Protein AF-A0A412WVD2-F1 (afdb_monomer_lite)

Foldseek 3Di:
DPCPVLVVQCVVQVVQADPVRAGNDLQSRWPDAFDQEDAAPWDFDDDDQQKTKIFGDLVPPPDPQQQQWFKWKWKAAPVHNSDIDTQPDKGDGSVVRMIMTGDDHPRPGKMKMWIWTAGPVRPGIHITDIDMD

Structure (mmCIF, N/CA/C/O backbone):
data_AF-A0A412WVD2-F1
#
_entry.id   AF-A0A412WVD2-F1
#
loop_
_atom_site.group_PDB
_atom_site.id
_atom_site.type_symbol
_atom_site.label_atom_id
_atom_site.label_alt_id
_atom_site.label_comp_id
_atom_site.label_asym_id
_atom_site.label_entity_id
_atom_site.label_seq_id
_atom_site.pdbx_PDB_ins_code
_atom_site.Cartn_x
_atom_site.Cartn_y
_atom_site.Cartn_z
_atom_site.occupancy
_atom_site.B_iso_or_equiv
_atom_site.auth_seq_id
_atom_site.auth_comp_id
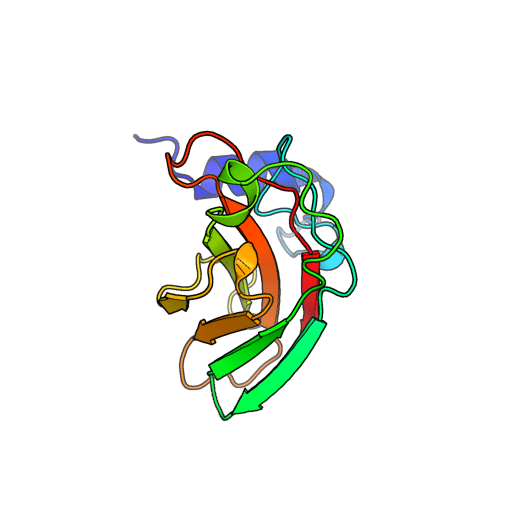_atom_site.auth_asym_id
_atom_site.auth_atom_id
_atom_site.pdbx_PDB_model_num
ATOM 1 N N . MET A 1 1 ? 17.373 -5.693 22.288 1.00 34.28 1 MET A N 1
ATOM 2 C CA . MET A 1 1 ? 16.170 -4.872 22.042 1.00 34.28 1 MET A CA 1
ATOM 3 C C . MET A 1 1 ? 16.267 -4.339 20.626 1.00 34.28 1 MET A C 1
ATOM 5 O O . MET A 1 1 ? 17.062 -3.439 20.396 1.00 34.28 1 MET A O 1
ATOM 9 N N . SER A 1 2 ? 15.579 -4.955 19.660 1.00 38.75 2 SER A N 1
ATOM 10 C CA . SER A 1 2 ? 15.495 -4.370 18.321 1.00 38.75 2 SER A CA 1
ATOM 11 C C . SER A 1 2 ? 14.662 -3.100 18.429 1.00 38.75 2 SER A C 1
ATOM 13 O O . SER A 1 2 ? 13.614 -3.081 19.077 1.00 38.75 2 SER A O 1
ATOM 15 N N . VAL A 1 3 ? 15.128 -2.024 17.811 1.00 45.06 3 VAL A N 1
ATOM 16 C CA . VAL A 1 3 ? 14.289 -0.861 17.533 1.00 45.06 3 VAL A CA 1
ATOM 17 C C . VAL A 1 3 ? 13.306 -1.335 16.452 1.00 45.06 3 VAL A C 1
ATOM 19 O O . VAL A 1 3 ? 13.591 -1.258 15.264 1.00 45.06 3 VAL A O 1
ATOM 22 N N . ASN A 1 4 ? 12.237 -2.018 16.878 1.00 68.81 4 ASN A N 1
ATOM 23 C CA . ASN A 1 4 ? 11.282 -2.713 16.010 1.00 68.81 4 ASN A CA 1
ATOM 24 C C . ASN A 1 4 ? 10.578 -1.698 15.096 1.00 68.81 4 ASN A C 1
ATOM 26 O O . ASN A 1 4 ? 10.363 -0.564 15.517 1.00 68.81 4 ASN A O 1
ATOM 30 N N . GLY A 1 5 ? 10.192 -2.088 13.875 1.00 73.81 5 GLY A N 1
ATOM 31 C CA . GLY A 1 5 ? 9.638 -1.184 12.847 1.00 73.81 5 GLY A CA 1
ATOM 32 C C . GLY A 1 5 ? 8.509 -0.248 13.313 1.00 73.81 5 GLY A C 1
ATOM 33 O O . GLY A 1 5 ? 8.378 0.850 12.784 1.00 73.81 5 GLY A O 1
ATOM 34 N N . LEU A 1 6 ? 7.772 -0.618 14.365 1.00 81.75 6 LEU A N 1
ATOM 35 C CA . LEU A 1 6 ? 6.800 0.248 15.038 1.00 81.75 6 LEU A CA 1
ATOM 36 C C . LEU A 1 6 ? 7.419 1.534 15.617 1.00 81.75 6 LEU A C 1
ATOM 38 O O . LEU A 1 6 ? 6.862 2.610 15.433 1.00 81.75 6 LEU A O 1
ATOM 42 N N . ASN A 1 7 ? 8.582 1.462 16.269 1.00 82.75 7 ASN A N 1
ATOM 43 C CA . ASN A 1 7 ? 9.246 2.648 16.823 1.00 82.75 7 ASN A CA 1
ATOM 44 C C . ASN A 1 7 ? 9.689 3.605 15.711 1.00 82.75 7 ASN A C 1
ATOM 46 O O . ASN A 1 7 ? 9.568 4.818 15.857 1.00 82.75 7 ASN A O 1
ATOM 50 N N . ALA A 1 8 ? 10.173 3.063 14.589 1.00 84.81 8 ALA A N 1
ATOM 51 C CA . ALA A 1 8 ? 10.542 3.859 13.421 1.00 84.81 8 ALA A CA 1
ATOM 52 C C . ALA A 1 8 ? 9.310 4.499 12.760 1.00 84.81 8 ALA A C 1
ATOM 54 O O . ALA A 1 8 ? 9.360 5.669 12.377 1.00 84.81 8 ALA A O 1
ATOM 55 N N . PHE A 1 9 ? 8.200 3.759 12.679 1.00 87.69 9 PHE A N 1
ATOM 56 C CA . PHE A 1 9 ? 6.921 4.272 12.198 1.00 87.69 9 PHE A CA 1
ATOM 57 C C . PHE A 1 9 ? 6.417 5.427 13.068 1.00 87.69 9 PHE A C 1
ATOM 59 O O . PHE A 1 9 ? 6.121 6.497 12.541 1.00 87.69 9 PHE A O 1
ATOM 66 N N . ILE A 1 10 ? 6.384 5.247 14.392 1.00 86.94 10 ILE A N 1
ATOM 67 C CA . ILE A 1 10 ? 5.953 6.287 15.336 1.00 86.94 10 ILE A CA 1
ATOM 68 C C . ILE A 1 10 ? 6.869 7.509 15.233 1.00 86.94 10 ILE A C 1
ATOM 70 O O . ILE A 1 10 ? 6.380 8.621 15.072 1.00 86.94 10 ILE A O 1
ATOM 74 N N . ALA A 1 11 ? 8.192 7.321 15.255 1.00 87.00 11 ALA A N 1
ATOM 75 C CA . ALA A 1 11 ? 9.145 8.427 15.149 1.00 87.00 11 ALA A CA 1
ATOM 76 C C . ALA A 1 11 ? 8.979 9.222 13.842 1.00 87.00 11 ALA A C 1
ATOM 78 O O . ALA A 1 11 ? 9.068 10.448 13.848 1.00 87.00 11 ALA A O 1
ATOM 79 N N . SER A 1 12 ? 8.691 8.537 12.731 1.00 88.19 12 SER A N 1
ATOM 80 C CA . SER A 1 12 ? 8.502 9.161 11.413 1.00 88.19 12 SER A CA 1
ATOM 81 C C . SER A 1 12 ? 7.175 9.908 11.267 1.00 88.19 12 SER A C 1
ATOM 83 O O . SER A 1 12 ? 7.056 10.749 10.375 1.00 88.19 12 SER A O 1
ATOM 85 N N . ASN A 1 13 ? 6.204 9.604 12.131 1.00 89.69 13 ASN A N 1
ATOM 86 C CA . ASN A 1 13 ? 4.846 10.140 12.105 1.00 89.69 13 ASN A CA 1
ATOM 87 C C . ASN A 1 13 ? 4.490 10.890 13.400 1.00 89.69 13 ASN A C 1
ATOM 89 O O . ASN A 1 13 ? 3.329 11.165 13.654 1.00 89.69 13 ASN A O 1
ATOM 93 N N . ILE A 1 14 ? 5.465 11.249 14.241 1.00 86.62 14 ILE A N 1
ATOM 94 C CA . ILE A 1 14 ? 5.195 11.761 15.597 1.00 86.62 14 ILE A CA 1
ATOM 95 C C . ILE A 1 14 ? 4.268 12.991 15.619 1.00 86.62 14 ILE A C 1
ATOM 97 O O . ILE A 1 14 ? 3.509 13.173 16.562 1.00 86.62 14 ILE A O 1
ATOM 101 N N . GLN A 1 15 ? 4.297 13.805 14.559 1.00 86.38 15 GLN A N 1
ATOM 102 C CA . GLN A 1 15 ? 3.498 15.027 14.422 1.00 86.38 15 GLN A CA 1
ATOM 103 C C . GLN A 1 15 ? 2.006 14.766 14.152 1.00 86.38 15 GLN A C 1
ATOM 105 O O . GLN A 1 15 ? 1.188 15.651 14.378 1.00 86.38 15 GLN A O 1
ATOM 110 N N . THR A 1 16 ? 1.639 13.570 13.683 1.00 85.44 16 THR A N 1
ATOM 111 C CA . THR A 1 16 ? 0.245 13.200 13.373 1.00 85.44 16 THR A CA 1
ATOM 112 C C . THR A 1 16 ? -0.462 12.537 14.555 1.00 85.44 16 THR A C 1
ATOM 114 O O . THR A 1 16 ? -1.654 12.233 14.480 1.00 85.44 16 THR A O 1
ATOM 117 N N . PHE A 1 17 ? 0.267 12.270 15.642 1.00 82.94 17 PHE A N 1
ATOM 118 C CA . PHE A 1 17 ? -0.305 11.775 16.886 1.00 82.94 17 PHE A CA 1
ATOM 119 C C . PHE A 1 17 ? -0.682 12.950 17.790 1.00 82.94 17 PHE A C 1
ATOM 121 O O . PHE A 1 17 ? 0.057 13.921 17.933 1.00 82.94 17 PHE A O 1
ATOM 128 N N . ASN A 1 18 ? -1.849 12.858 18.416 1.00 78.38 18 ASN A N 1
ATOM 129 C CA . ASN A 1 18 ? -2.296 13.799 19.429 1.00 78.38 18 ASN A CA 1
ATOM 130 C C . ASN A 1 18 ? -1.648 13.487 20.796 1.00 78.38 18 ASN A C 1
ATOM 132 O O . ASN A 1 18 ? -1.002 12.454 20.984 1.00 78.38 18 ASN A O 1
ATOM 136 N N . GLY A 1 19 ? -1.845 14.378 21.774 1.00 68.81 19 GLY A N 1
ATOM 137 C CA . GLY A 1 19 ? -1.283 14.240 23.126 1.00 68.81 19 GLY A CA 1
ATOM 138 C C . GLY A 1 19 ? -1.741 13.000 23.913 1.00 68.81 19 GLY A C 1
ATOM 139 O O . GLY A 1 19 ? -1.151 12.697 24.945 1.00 68.81 19 GLY A O 1
ATOM 140 N N . GLU A 1 20 ? -2.744 12.268 23.422 1.00 74.00 20 GLU A N 1
ATOM 141 C CA . GLU A 1 20 ? -3.265 11.019 23.996 1.00 74.00 20 GLU A CA 1
ATOM 142 C C . GLU A 1 20 ? -2.853 9.776 23.177 1.00 74.00 20 GLU A C 1
ATOM 144 O O . GLU A 1 20 ? -3.394 8.691 23.375 1.00 74.00 20 GLU A O 1
ATOM 149 N N . MET A 1 21 ? -1.893 9.913 22.250 1.00 67.25 21 MET A N 1
ATOM 150 C CA . MET A 1 21 ? -1.468 8.873 21.296 1.00 67.25 21 MET A CA 1
ATOM 151 C C . MET A 1 21 ? -2.566 8.413 20.314 1.00 67.25 21 MET A C 1
ATOM 153 O O . MET A 1 21 ? -2.431 7.377 19.671 1.00 67.25 21 MET A O 1
ATOM 157 N N . GLY A 1 22 ? -3.639 9.181 20.131 1.00 77.44 22 GLY A N 1
ATOM 158 C CA . GLY A 1 22 ? -4.574 8.996 19.017 1.00 77.44 22 GLY A CA 1
ATOM 159 C C . GLY A 1 22 ? -4.042 9.611 17.719 1.00 77.44 22 GLY A C 1
ATOM 160 O O . GLY A 1 22 ? -3.273 10.568 17.757 1.00 77.44 22 GLY A O 1
ATOM 161 N N . ILE A 1 23 ? -4.454 9.096 16.559 1.00 86.25 23 ILE A N 1
ATOM 162 C CA . ILE A 1 23 ? -4.116 9.693 15.255 1.00 86.25 23 ILE A CA 1
ATOM 163 C C . ILE A 1 23 ? -5.127 10.807 14.957 1.00 86.25 23 ILE A C 1
ATOM 165 O O . ILE A 1 23 ? -6.330 10.552 14.908 1.00 86.25 23 ILE A O 1
ATOM 169 N N . SER A 1 24 ? -4.655 12.045 14.786 1.00 84.12 24 SER A N 1
ATOM 170 C CA . SER A 1 24 ? -5.517 13.205 14.506 1.00 84.12 24 SER A CA 1
ATOM 171 C C . SER A 1 24 ? -5.910 13.295 13.032 1.00 84.12 24 SER A C 1
ATOM 173 O O . SER A 1 24 ? -7.048 13.645 12.718 1.00 84.12 24 SER A O 1
ATOM 175 N N . ASN A 1 25 ? -4.985 12.947 12.135 1.00 89.25 25 ASN A N 1
ATOM 176 C CA . ASN A 1 25 ? -5.207 12.906 10.698 1.00 89.25 25 ASN A CA 1
ATOM 177 C C . ASN A 1 25 ? -4.505 11.692 10.075 1.00 89.25 25 ASN A C 1
ATOM 179 O O . ASN A 1 25 ? -3.282 11.649 9.973 1.00 89.25 25 ASN A O 1
ATOM 183 N N . TYR A 1 26 ? -5.291 10.708 9.637 1.00 92.56 26 TYR A N 1
ATOM 184 C CA . TYR A 1 26 ? -4.761 9.508 8.989 1.00 92.56 26 TYR A CA 1
ATOM 185 C C . TYR A 1 26 ? -4.163 9.785 7.60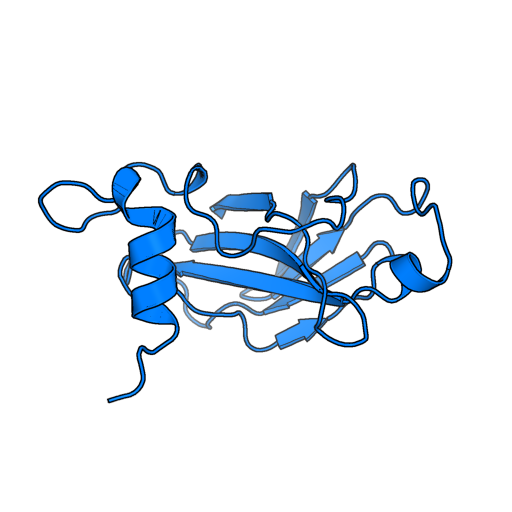6 1.00 92.56 26 TYR A C 1
ATOM 187 O O . TYR A 1 26 ? -3.274 9.063 7.187 1.00 92.56 26 TYR A O 1
ATOM 195 N N . GLU A 1 27 ? -4.595 10.823 6.890 1.00 93.75 27 GLU A N 1
ATOM 196 C CA . GLU A 1 27 ? -4.030 11.119 5.564 1.00 93.75 27 GLU A CA 1
ATOM 197 C C . GLU A 1 27 ? -2.580 11.626 5.637 1.00 93.75 27 GLU A C 1
ATOM 199 O O . GLU A 1 27 ? -1.824 11.480 4.681 1.00 93.75 27 GLU A O 1
ATOM 204 N N . GLU A 1 28 ? -2.175 12.184 6.780 1.00 93.19 28 GLU A N 1
ATOM 205 C CA . GLU A 1 28 ? -0.806 12.662 7.016 1.00 93.19 28 GLU A CA 1
ATOM 206 C C . GLU A 1 28 ? 0.145 11.555 7.498 1.00 93.19 28 GLU A C 1
ATOM 208 O O . GLU A 1 28 ? 1.353 11.776 7.619 1.00 93.19 28 GLU A O 1
ATOM 213 N N . ILE A 1 29 ? -0.382 10.360 7.778 1.00 94.25 29 ILE A N 1
ATOM 214 C CA . ILE A 1 29 ? 0.429 9.192 8.108 1.00 94.25 29 ILE A CA 1
ATOM 215 C C . ILE A 1 29 ? 1.135 8.702 6.848 1.00 94.25 29 ILE A C 1
ATOM 217 O O . ILE A 1 29 ? 0.525 8.533 5.795 1.00 94.25 29 ILE A O 1
ATOM 221 N N . HIS A 1 30 ? 2.410 8.360 7.001 1.00 94.94 30 HIS A N 1
ATOM 222 C CA . HIS A 1 30 ? 3.201 7.741 5.952 1.00 94.94 30 HIS A CA 1
ATOM 223 C C . HIS A 1 30 ? 3.817 6.421 6.418 1.00 94.94 30 HIS A C 1
ATOM 225 O O . HIS A 1 30 ? 4.561 6.360 7.404 1.00 94.94 30 HIS A O 1
ATOM 231 N N . PHE A 1 31 ? 3.535 5.361 5.664 1.00 94.75 31 PHE A N 1
ATOM 232 C CA . PHE A 1 31 ? 4.185 4.054 5.768 1.00 94.75 31 PHE A CA 1
ATOM 233 C C . PHE A 1 31 ? 5.464 3.988 4.939 1.00 94.75 31 PHE A C 1
ATOM 235 O O . PHE A 1 31 ? 6.358 3.200 5.251 1.00 94.75 31 PHE A O 1
ATOM 242 N N . SER A 1 32 ? 5.559 4.787 3.878 1.00 94.69 32 SER A N 1
ATOM 243 C CA . SER A 1 32 ? 6.684 4.753 2.961 1.00 94.69 32 SER A CA 1
ATOM 244 C C . SER A 1 32 ? 7.070 6.141 2.474 1.00 94.69 32 SER A C 1
ATOM 246 O O . SER A 1 32 ? 6.236 6.999 2.191 1.00 94.69 32 SER A O 1
ATOM 248 N N . LYS A 1 33 ? 8.379 6.359 2.364 1.00 91.50 33 LYS A N 1
ATOM 249 C CA . LYS A 1 33 ? 8.988 7.543 1.758 1.00 91.50 33 LYS A CA 1
ATOM 250 C C . LYS A 1 33 ? 10.157 7.066 0.911 1.00 91.50 33 LYS A C 1
ATOM 252 O O . LYS A 1 33 ? 10.915 6.193 1.331 1.00 91.50 33 LYS A O 1
ATOM 257 N N . GLY A 1 34 ? 10.342 7.657 -0.262 1.00 92.94 34 GLY A N 1
ATOM 258 C CA . GLY A 1 34 ? 11.476 7.309 -1.104 1.00 92.94 34 GLY A CA 1
ATOM 259 C C . GLY A 1 34 ? 11.477 8.016 -2.451 1.00 92.94 34 GLY A C 1
ATOM 260 O O . GLY A 1 34 ? 10.737 8.971 -2.680 1.00 92.94 34 GLY A O 1
ATOM 261 N N . VAL A 1 35 ? 12.373 7.559 -3.323 1.00 92.25 35 VAL A N 1
ATOM 262 C CA . VAL A 1 35 ? 12.704 8.210 -4.597 1.00 92.25 35 VAL A CA 1
ATOM 263 C C . VAL A 1 35 ? 11.841 7.748 -5.771 1.00 92.25 35 VAL A C 1
ATOM 265 O O . VAL A 1 35 ? 11.797 8.430 -6.797 1.00 92.25 35 VAL A O 1
ATOM 268 N N . LEU A 1 36 ? 11.153 6.606 -5.653 1.00 92.50 36 LEU A N 1
ATOM 269 C CA . LEU A 1 36 ? 10.265 6.131 -6.710 1.00 92.50 36 LEU A CA 1
ATOM 270 C C . LEU A 1 36 ? 9.027 7.032 -6.780 1.00 92.50 36 LEU A C 1
ATOM 272 O O . LEU A 1 36 ? 8.488 7.480 -5.768 1.00 92.50 36 LEU A O 1
ATOM 276 N N . LYS A 1 37 ? 8.539 7.294 -7.991 1.00 90.44 37 LYS A N 1
ATOM 277 C CA . LYS A 1 37 ? 7.317 8.083 -8.179 1.00 90.44 37 LYS A CA 1
ATOM 278 C C . LYS A 1 37 ? 6.081 7.255 -7.841 1.00 90.44 37 LYS A C 1
ATOM 280 O O . LYS A 1 37 ? 6.051 6.058 -8.117 1.00 90.44 37 LYS A O 1
ATOM 285 N N . VAL A 1 38 ? 5.065 7.897 -7.270 1.00 92.25 38 VAL A N 1
ATOM 286 C CA . VAL A 1 38 ? 3.711 7.333 -7.171 1.00 92.25 38 VAL A CA 1
ATOM 287 C C . VAL A 1 38 ? 3.074 7.421 -8.562 1.00 92.25 38 VAL A C 1
ATOM 289 O O . VAL A 1 38 ? 3.188 8.479 -9.189 1.00 92.25 38 VAL A O 1
ATOM 292 N N . PRO A 1 39 ? 2.463 6.345 -9.088 1.00 91.38 39 PRO A N 1
ATOM 293 C CA . PRO A 1 39 ? 1.855 6.393 -10.411 1.00 91.38 39 PRO A CA 1
ATOM 294 C C . PRO A 1 39 ? 0.616 7.300 -10.424 1.00 91.38 39 PRO A C 1
ATOM 296 O O . PRO A 1 39 ? -0.056 7.484 -9.407 1.00 91.38 39 PRO A O 1
ATOM 299 N N . MET A 1 40 ? 0.322 7.876 -11.591 1.00 91.44 40 MET A N 1
ATOM 300 C CA . MET A 1 40 ? -0.904 8.651 -11.804 1.00 91.44 40 MET A CA 1
ATOM 301 C C . MET A 1 40 ? -2.129 7.729 -11.847 1.00 91.44 40 MET A C 1
ATOM 303 O O . MET A 1 40 ? -1.991 6.514 -11.991 1.00 91.44 40 MET A O 1
ATOM 307 N N . GLY A 1 41 ? -3.322 8.301 -11.667 1.00 94.25 41 GLY A N 1
ATOM 308 C CA . GLY A 1 41 ? -4.576 7.544 -11.738 1.00 94.25 41 GLY A CA 1
ATOM 309 C C . GLY A 1 41 ? -4.709 6.444 -10.679 1.00 94.25 41 GLY A C 1
ATOM 310 O O . GLY A 1 41 ? -5.475 5.507 -10.873 1.00 94.25 41 GLY A O 1
ATOM 311 N N . PHE A 1 42 ? -3.935 6.511 -9.587 1.00 95.69 42 PHE A N 1
ATOM 312 C CA . PHE A 1 42 ? -3.956 5.475 -8.561 1.00 95.69 42 PHE A CA 1
ATOM 313 C C . PHE A 1 42 ? -5.263 5.537 -7.761 1.00 95.69 42 PHE A C 1
ATOM 315 O O . PHE A 1 42 ? -5.496 6.489 -7.011 1.00 95.69 42 PHE A O 1
ATOM 322 N N . GLU A 1 43 ? -6.099 4.514 -7.910 1.00 97.31 43 GLU A N 1
ATOM 323 C CA . GLU A 1 43 ? -7.426 4.426 -7.302 1.00 97.31 43 GLU A CA 1
ATOM 324 C C . GLU A 1 43 ? -7.783 2.995 -6.863 1.00 97.31 43 GLU A C 1
ATOM 326 O O . GLU A 1 43 ? -7.248 2.004 -7.372 1.00 97.31 43 GLU A O 1
ATOM 331 N N . ILE A 1 44 ? -8.737 2.886 -5.933 1.00 97.12 44 ILE A N 1
ATOM 332 C CA . ILE A 1 44 ? -9.438 1.631 -5.641 1.00 97.12 44 ILE A CA 1
ATOM 333 C C . ILE A 1 44 ? -10.598 1.513 -6.631 1.00 97.12 44 ILE A C 1
ATOM 335 O O . ILE A 1 44 ? -11.515 2.330 -6.607 1.00 97.12 44 ILE A O 1
ATOM 339 N N . ARG A 1 45 ? -10.585 0.480 -7.478 1.00 97.06 45 ARG A N 1
ATOM 340 C CA . ARG A 1 45 ? -11.648 0.238 -8.467 1.00 97.06 45 ARG A CA 1
ATOM 341 C C . ARG A 1 45 ? -12.797 -0.599 -7.949 1.00 97.06 45 ARG A C 1
ATOM 343 O O . ARG A 1 45 ? -13.927 -0.421 -8.386 1.00 97.06 45 ARG A O 1
ATOM 350 N N . GLU A 1 46 ? -12.508 -1.570 -7.093 1.00 95.81 46 GLU A N 1
ATOM 351 C CA . GLU A 1 46 ? -13.511 -2.535 -6.652 1.00 95.81 46 GLU A CA 1
ATOM 352 C C . GLU A 1 46 ? -13.162 -3.089 -5.272 1.00 95.81 46 GLU A C 1
ATOM 354 O O . GLU A 1 46 ? -11.990 -3.285 -4.944 1.00 95.81 46 GLU A O 1
ATOM 359 N N . ARG A 1 47 ? -14.194 -3.395 -4.483 1.00 92.81 47 ARG A N 1
ATOM 360 C CA . ARG A 1 47 ? -14.083 -4.132 -3.224 1.00 92.81 47 ARG A CA 1
ATOM 361 C C . ARG A 1 47 ? -15.020 -5.335 -3.244 1.00 92.81 47 ARG A C 1
ATOM 363 O O . ARG A 1 47 ? -16.214 -5.185 -3.491 1.00 92.81 47 ARG A O 1
ATOM 370 N N . LYS A 1 48 ? -14.488 -6.516 -2.921 1.00 92.06 48 LYS A N 1
ATOM 371 C CA . LYS A 1 48 ? -15.257 -7.746 -2.677 1.00 92.06 48 LYS A CA 1
ATOM 372 C C . LYS A 1 48 ? -14.864 -8.322 -1.325 1.00 92.06 48 LYS A C 1
ATOM 374 O O . LYS A 1 48 ? -13.793 -8.907 -1.186 1.00 92.06 48 LYS A O 1
ATOM 379 N N . GLY A 1 49 ? -15.721 -8.136 -0.323 1.00 90.69 49 GLY A N 1
ATOM 380 C CA . GLY A 1 49 ? -15.409 -8.519 1.055 1.00 90.69 49 GLY A CA 1
ATOM 381 C C . GLY A 1 49 ? -14.174 -7.774 1.576 1.00 90.69 49 GLY A C 1
ATOM 382 O O . GLY A 1 49 ? -14.154 -6.540 1.611 1.00 90.69 49 GLY A O 1
ATOM 383 N N . ASN A 1 50 ? -13.143 -8.527 1.958 1.00 92.06 50 ASN A N 1
ATOM 384 C CA . ASN A 1 50 ? -11.846 -8.017 2.408 1.00 92.06 50 ASN A CA 1
ATOM 385 C C . ASN A 1 50 ? -10.838 -7.792 1.265 1.00 92.06 50 ASN A C 1
ATOM 387 O O . ASN A 1 50 ? -9.723 -7.354 1.528 1.00 92.06 50 ASN A O 1
ATOM 391 N N . LYS A 1 51 ? -11.196 -8.071 0.006 1.00 94.12 51 LYS A N 1
ATOM 392 C CA . LYS A 1 51 ? -10.292 -7.929 -1.143 1.00 94.12 51 LYS A CA 1
ATOM 393 C C . LYS A 1 51 ? -10.558 -6.632 -1.886 1.00 94.12 51 LYS A C 1
ATOM 395 O O . LYS A 1 51 ? -11.681 -6.375 -2.324 1.00 94.12 51 LYS A O 1
ATOM 400 N N . LEU A 1 52 ? -9.508 -5.843 -2.058 1.00 96.19 52 LEU A N 1
ATOM 401 C CA . LEU A 1 52 ? -9.502 -4.609 -2.826 1.00 96.19 52 LEU A CA 1
ATOM 402 C C . LEU A 1 52 ? -8.779 -4.829 -4.143 1.00 96.19 52 LEU A C 1
ATOM 404 O O . LEU A 1 52 ? -7.680 -5.382 -4.175 1.00 96.19 52 LEU A O 1
ATOM 408 N N . LYS A 1 53 ? -9.385 -4.345 -5.218 1.00 97.94 53 LYS A N 1
ATOM 409 C CA . LYS A 1 53 ? -8.759 -4.221 -6.525 1.00 97.94 53 LYS A CA 1
ATOM 410 C C . LYS A 1 53 ? -8.376 -2.768 -6.733 1.00 97.94 53 LYS A C 1
ATOM 412 O O . LYS A 1 53 ? -9.238 -1.888 -6.711 1.00 97.94 53 LYS A O 1
ATOM 417 N N . VAL A 1 54 ? -7.096 -2.530 -6.965 1.00 98.12 54 VAL A N 1
ATOM 418 C CA . VAL A 1 54 ? -6.546 -1.201 -7.234 1.00 98.12 54 VAL A CA 1
ATOM 419 C C . VAL A 1 54 ? -5.996 -1.132 -8.650 1.00 98.12 54 VAL A C 1
ATOM 421 O O . VAL A 1 54 ? -5.592 -2.154 -9.206 1.00 98.12 54 VAL A O 1
ATOM 424 N N . CYS A 1 55 ? -5.977 0.058 -9.239 1.00 97.81 55 CYS A N 1
ATOM 425 C CA . CYS A 1 55 ? -5.343 0.285 -10.533 1.00 97.81 55 CYS A CA 1
ATOM 426 C C . CYS A 1 55 ? -4.579 1.601 -10.568 1.00 97.81 55 CYS A C 1
ATOM 428 O O . CYS A 1 55 ? -4.772 2.460 -9.710 1.00 97.81 55 CYS A O 1
ATOM 430 N N . TRP A 1 56 ? -3.743 1.756 -11.587 1.00 96.69 56 TRP A N 1
ATOM 431 C CA . TRP A 1 56 ? -2.967 2.961 -11.841 1.00 96.69 56 TRP A CA 1
ATOM 432 C C . TRP A 1 56 ? -2.553 3.052 -13.312 1.00 96.69 56 TRP A C 1
ATOM 434 O O . TRP A 1 56 ? -2.563 2.061 -14.047 1.00 96.69 56 TRP A O 1
ATOM 444 N N . ASP A 1 57 ? -2.125 4.240 -13.723 1.00 94.00 57 ASP A N 1
ATOM 445 C CA . ASP A 1 57 ? -1.641 4.489 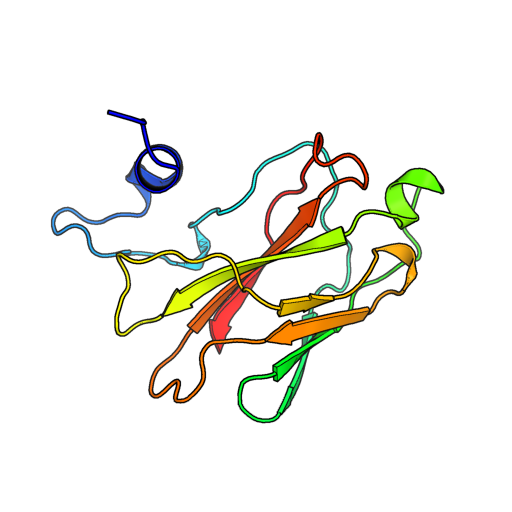-15.074 1.00 94.00 57 ASP A CA 1
ATOM 446 C C . ASP A 1 57 ? -0.225 3.940 -15.272 1.00 94.00 57 ASP A C 1
ATOM 448 O O . ASP A 1 57 ? 0.687 4.168 -14.471 1.00 94.00 57 ASP A O 1
ATOM 452 N N . THR A 1 58 ? -0.012 3.261 -16.399 1.00 91.06 58 THR A N 1
ATOM 453 C CA . THR A 1 58 ? 1.290 2.689 -16.773 1.00 91.06 58 THR A CA 1
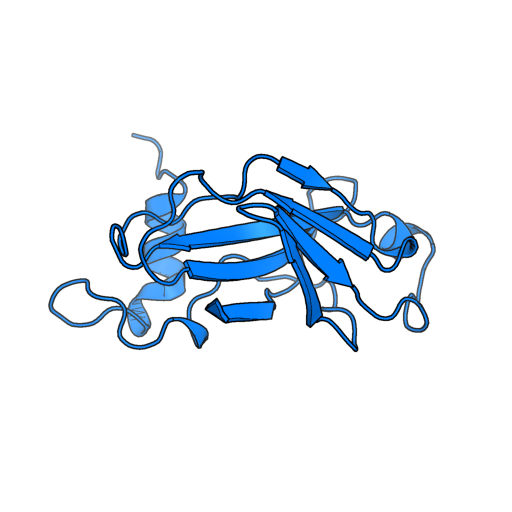ATOM 454 C C . THR A 1 58 ? 2.079 3.562 -17.749 1.00 91.06 58 THR A C 1
ATOM 456 O O . THR A 1 58 ? 3.290 3.397 -17.875 1.00 91.06 58 THR A O 1
ATOM 459 N N . GLY A 1 59 ? 1.431 4.541 -18.392 1.00 78.25 59 GLY A N 1
ATOM 460 C CA . GLY A 1 59 ? 2.015 5.345 -19.475 1.00 78.25 59 GLY A CA 1
ATOM 461 C C . GLY A 1 59 ? 3.194 6.245 -19.082 1.00 78.25 59 GLY A C 1
ATOM 462 O O . GLY A 1 59 ? 3.906 6.728 -19.954 1.00 78.25 59 GLY A O 1
ATOM 463 N N . TRP A 1 60 ? 3.428 6.453 -17.783 1.00 68.00 60 TRP A N 1
ATOM 464 C CA . TRP A 1 60 ? 4.514 7.290 -17.255 1.00 68.00 60 TRP A CA 1
ATOM 465 C C . TRP A 1 60 ? 5.766 6.502 -16.848 1.00 68.00 60 TRP A C 1
ATOM 467 O O . TRP A 1 60 ? 6.670 7.053 -16.219 1.00 68.00 60 TRP A O 1
ATOM 477 N N . GLN A 1 61 ? 5.833 5.208 -17.165 1.00 68.88 61 GLN A N 1
ATOM 478 C CA . GLN A 1 61 ? 7.003 4.387 -16.861 1.00 68.88 61 GLN A CA 1
ATOM 479 C C . GLN A 1 61 ? 8.181 4.816 -17.739 1.00 68.88 61 GLN A C 1
ATOM 481 O O . GLN A 1 61 ? 8.209 4.570 -18.941 1.00 68.88 61 GLN A O 1
ATOM 486 N N . THR A 1 62 ? 9.161 5.483 -17.129 1.00 63.91 62 THR A N 1
ATOM 487 C CA . THR A 1 62 ? 10.343 6.008 -17.827 1.00 63.91 62 THR A CA 1
ATOM 488 C C . THR A 1 62 ? 11.421 4.950 -18.070 1.00 63.91 62 THR A C 1
ATOM 490 O O . THR A 1 62 ? 12.315 5.176 -18.882 1.00 63.91 62 THR A O 1
ATOM 493 N N . SER A 1 63 ? 11.351 3.794 -17.397 1.00 67.31 63 SER A N 1
ATOM 494 C CA . SER A 1 63 ? 12.270 2.668 -17.591 1.00 67.31 63 SER A CA 1
ATOM 495 C C . SER A 1 63 ? 11.580 1.311 -17.415 1.00 67.31 63 SER A C 1
ATOM 497 O O . SER A 1 63 ? 10.608 1.181 -16.668 1.00 67.31 63 SER A O 1
ATOM 499 N N . LEU A 1 64 ? 12.118 0.284 -18.084 1.00 64.44 64 LEU A N 1
ATOM 500 C CA . LEU A 1 64 ? 11.675 -1.111 -17.943 1.00 64.44 64 LEU A CA 1
ATOM 501 C C . LEU A 1 64 ? 11.831 -1.620 -16.503 1.00 64.44 64 LEU A C 1
ATOM 503 O O . LEU A 1 64 ? 10.955 -2.327 -16.009 1.00 64.44 64 LEU A O 1
ATOM 507 N N . ASP A 1 65 ? 12.906 -1.220 -15.816 1.00 71.00 65 ASP A N 1
ATOM 508 C CA . ASP A 1 65 ? 13.166 -1.627 -14.431 1.00 71.00 65 ASP A CA 1
ATOM 509 C C . ASP A 1 65 ? 12.079 -1.121 -13.479 1.00 71.00 65 ASP A C 1
ATOM 511 O O . ASP A 1 65 ? 11.585 -1.897 -12.657 1.00 71.00 65 ASP A O 1
ATOM 515 N N . ALA A 1 66 ? 11.625 0.128 -13.657 1.00 77.88 66 ALA A N 1
ATOM 516 C CA . ALA A 1 66 ? 10.509 0.677 -12.891 1.00 77.88 66 ALA A CA 1
ATOM 517 C C . ALA A 1 66 ? 9.221 -0.131 -13.110 1.00 77.88 66 ALA A C 1
ATOM 519 O O . ALA A 1 66 ? 8.431 -0.301 -12.187 1.00 77.88 66 ALA A O 1
ATOM 520 N N . GLY A 1 67 ? 9.015 -0.701 -14.301 1.00 88.25 67 GLY A N 1
ATOM 521 C CA . GLY A 1 67 ? 7.877 -1.581 -14.580 1.00 88.25 67 GLY A CA 1
ATOM 522 C C . GLY A 1 67 ? 7.805 -2.815 -13.668 1.00 88.25 67 GLY A C 1
ATOM 523 O O . GLY A 1 67 ? 6.720 -3.350 -13.452 1.00 88.25 67 GLY A O 1
ATOM 524 N N . THR A 1 68 ? 8.926 -3.248 -13.083 1.00 92.69 68 THR A N 1
ATOM 525 C CA . THR A 1 68 ? 8.981 -4.423 -12.194 1.00 92.69 68 THR A CA 1
ATOM 526 C C . THR A 1 68 ? 8.799 -4.107 -10.709 1.00 92.69 68 THR A C 1
ATOM 528 O O . THR A 1 68 ? 8.812 -5.027 -9.886 1.00 92.69 68 THR A O 1
ATOM 531 N N . ASP A 1 69 ? 8.616 -2.831 -10.358 1.00 94.75 69 ASP A N 1
ATOM 532 C CA . ASP A 1 69 ? 8.343 -2.415 -8.985 1.00 94.75 69 ASP A CA 1
ATOM 533 C C . ASP A 1 69 ? 7.052 -3.078 -8.484 1.00 94.75 69 ASP A C 1
ATOM 535 O O . ASP A 1 69 ? 6.046 -3.146 -9.193 1.00 94.75 69 ASP A O 1
ATOM 539 N N . ARG A 1 70 ? 7.068 -3.577 -7.251 1.00 96.62 70 ARG A N 1
ATOM 540 C CA . ARG A 1 70 ? 5.960 -4.322 -6.648 1.00 96.62 70 ARG A CA 1
ATOM 541 C C . ARG A 1 70 ? 5.056 -3.394 -5.861 1.00 96.62 70 ARG A C 1
ATOM 543 O O . ARG A 1 70 ? 5.551 -2.537 -5.129 1.00 96.62 70 ARG A O 1
ATOM 550 N N . LEU A 1 71 ? 3.750 -3.610 -5.970 1.00 97.88 71 LEU A N 1
ATOM 551 C CA . LEU A 1 71 ? 2.778 -2.985 -5.085 1.00 97.88 71 LEU A CA 1
ATOM 552 C C . LEU A 1 71 ? 2.981 -3.484 -3.645 1.00 97.88 71 LEU A C 1
ATOM 554 O O . LEU A 1 71 ? 3.171 -4.675 -3.400 1.00 97.88 71 LEU A O 1
ATOM 558 N N . CYS A 1 72 ? 2.913 -2.568 -2.689 1.00 97.69 72 CYS A N 1
ATOM 559 C CA . CYS A 1 72 ? 2.892 -2.833 -1.257 1.00 97.69 72 CYS A CA 1
ATOM 560 C C . CYS A 1 72 ? 1.785 -1.996 -0.607 1.00 97.69 72 CYS A C 1
ATOM 562 O O . CYS A 1 72 ? 1.353 -0.981 -1.163 1.00 97.69 72 CYS A O 1
ATOM 564 N N . ALA A 1 73 ? 1.326 -2.410 0.573 1.00 97.56 73 ALA A N 1
ATOM 565 C CA . ALA A 1 73 ? 0.314 -1.661 1.299 1.00 97.56 73 ALA A CA 1
ATOM 566 C C . ALA A 1 73 ? 0.502 -1.745 2.814 1.00 97.56 73 ALA A C 1
ATOM 568 O O . ALA A 1 73 ? 0.667 -2.830 3.371 1.00 97.56 73 ALA A O 1
ATOM 569 N N . GLY A 1 74 ? 0.440 -0.588 3.467 1.00 96.50 74 GLY A N 1
ATOM 570 C CA . GLY A 1 74 ? 0.215 -0.467 4.903 1.00 96.50 74 GLY A CA 1
ATOM 571 C C . GLY A 1 74 ? -1.270 -0.295 5.204 1.00 96.50 74 GLY A C 1
ATOM 572 O O . GLY A 1 74 ? -2.007 0.245 4.379 1.00 96.50 74 GLY A O 1
ATOM 573 N N . VAL A 1 75 ? -1.715 -0.733 6.377 1.00 95.38 75 VAL A N 1
ATOM 574 C CA . VAL A 1 75 ? -3.095 -0.578 6.841 1.00 95.38 75 VAL A CA 1
ATOM 575 C C . VAL A 1 75 ? -3.151 -0.237 8.329 1.00 95.38 75 VAL A C 1
ATOM 577 O O . VAL A 1 75 ? -2.386 -0.768 9.135 1.00 95.38 75 VAL A O 1
ATOM 580 N N . ILE A 1 76 ? -4.081 0.645 8.686 1.00 93.62 76 ILE A N 1
ATOM 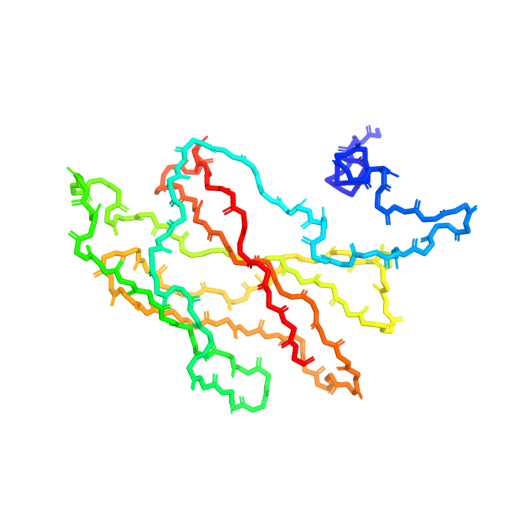581 C CA . ILE A 1 76 ? -4.510 0.909 10.063 1.00 93.62 76 ILE A CA 1
ATOM 582 C C . ILE A 1 76 ? -6.026 0.720 10.122 1.00 93.62 76 ILE A C 1
ATOM 584 O O . ILE A 1 76 ? -6.740 1.147 9.213 1.00 93.62 76 ILE A O 1
ATOM 588 N N . TYR A 1 77 ? -6.518 0.083 11.181 1.00 91.81 77 TYR A N 1
ATOM 589 C CA . TYR A 1 77 ? -7.949 -0.095 11.420 1.00 91.81 77 TYR A CA 1
ATOM 590 C C . TYR A 1 77 ? -8.409 0.806 12.566 1.00 91.81 77 TYR A C 1
ATOM 592 O O . TYR A 1 77 ? -7.694 0.955 13.555 1.00 91.81 77 TYR A O 1
ATOM 600 N N . ASP A 1 78 ? -9.613 1.370 12.459 1.00 87.00 78 ASP A N 1
ATOM 601 C CA . ASP A 1 78 ? -10.182 2.265 13.483 1.00 87.00 78 ASP A CA 1
ATOM 602 C C . ASP A 1 78 ? -10.350 1.602 14.863 1.00 87.00 78 ASP A C 1
ATOM 604 O O . ASP A 1 78 ? -10.422 2.287 15.883 1.00 87.00 78 ASP A O 1
ATOM 608 N N . ASP A 1 79 ? -10.477 0.273 14.920 1.00 87.12 79 ASP A N 1
ATOM 609 C CA . ASP A 1 79 ? -10.543 -0.472 16.181 1.00 87.12 79 ASP A CA 1
ATOM 610 C C . ASP A 1 79 ? -9.170 -0.656 16.844 1.00 87.12 79 ASP A C 1
ATOM 612 O O . ASP A 1 79 ? -9.103 -0.887 18.050 1.00 87.12 79 ASP A O 1
ATOM 616 N N . GLU A 1 80 ? -8.085 -0.505 16.085 1.00 86.75 80 GLU A N 1
ATOM 617 C CA . GLU A 1 80 ? -6.707 -0.688 16.537 1.00 86.75 80 GLU A CA 1
ATOM 618 C C . GLU A 1 80 ? -5.774 0.395 15.941 1.00 86.75 80 GLU A C 1
ATOM 620 O O . GLU A 1 80 ? -4.811 0.073 15.238 1.00 86.75 80 GLU A O 1
ATOM 625 N N . PRO A 1 81 ? -6.006 1.696 16.223 1.00 82.94 81 PRO A N 1
ATOM 626 C CA . PRO A 1 81 ? -5.294 2.805 15.572 1.00 82.94 81 PRO A CA 1
ATOM 627 C C . PRO A 1 81 ? -3.784 2.828 15.856 1.00 82.94 81 PRO A C 1
ATOM 629 O O . PRO A 1 81 ? -2.999 3.347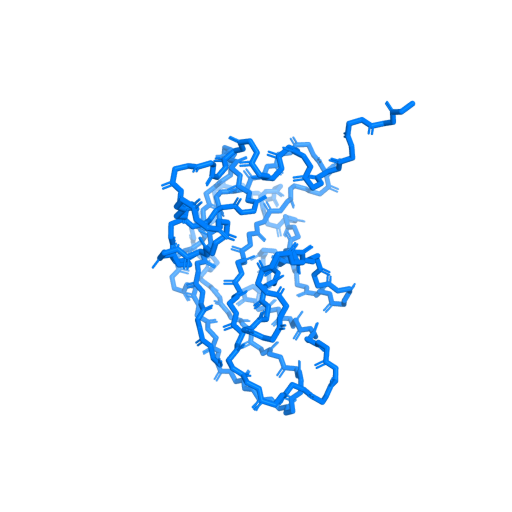 15.067 1.00 82.94 81 PRO A O 1
ATOM 632 N N . LEU A 1 82 ? -3.363 2.225 16.972 1.00 82.50 82 LEU A N 1
ATOM 633 C CA . LEU A 1 82 ? -1.961 2.097 17.380 1.00 82.50 82 LEU A CA 1
ATOM 634 C C . LEU A 1 82 ? -1.281 0.822 16.864 1.00 82.50 82 LEU A C 1
ATOM 636 O O . LEU A 1 82 ? -0.147 0.527 17.245 1.00 82.50 82 LEU A O 1
ATOM 640 N N . ARG A 1 83 ? -1.954 0.062 15.995 1.00 87.00 83 ARG A N 1
ATOM 641 C CA . ARG A 1 83 ? -1.418 -1.152 15.381 1.00 87.00 83 ARG A CA 1
ATOM 642 C C . ARG A 1 83 ? -1.359 -1.004 13.858 1.00 87.00 83 ARG A C 1
ATOM 644 O O . ARG A 1 83 ? -2.179 -1.585 13.147 1.00 87.00 83 ARG A O 1
ATOM 651 N N . PRO A 1 84 ? -0.378 -0.246 13.338 1.00 90.31 84 PRO A N 1
ATOM 652 C CA . PRO A 1 84 ? -0.085 -0.241 11.913 1.00 90.31 84 PRO A CA 1
ATOM 653 C C . PRO A 1 84 ? 0.414 -1.621 11.475 1.00 90.31 84 PRO A C 1
ATOM 655 O O . PRO A 1 84 ? 1.274 -2.223 12.123 1.00 90.31 84 PRO A O 1
ATOM 658 N N . LEU A 1 85 ? -0.123 -2.121 10.366 1.00 91.75 85 LEU A N 1
ATOM 659 C CA . LEU A 1 85 ? 0.212 -3.423 9.795 1.00 91.75 85 LEU A CA 1
ATOM 660 C C . LEU A 1 85 ? 0.609 -3.269 8.330 1.00 91.75 85 LEU A C 1
ATOM 662 O O . LEU A 1 85 ? 0.133 -2.372 7.640 1.00 91.75 85 LEU A O 1
ATOM 666 N N . LEU A 1 86 ? 1.454 -4.169 7.838 1.00 91.94 86 LEU A N 1
ATOM 667 C CA . LEU A 1 86 ? 1.581 -4.386 6.399 1.00 91.94 86 LEU A CA 1
ATOM 668 C C . LEU A 1 86 ? 0.494 -5.376 5.976 1.00 91.94 86 LEU A C 1
ATOM 670 O O . LEU A 1 86 ? 0.251 -6.355 6.681 1.00 91.94 86 LEU A O 1
ATOM 674 N N . ALA A 1 87 ? -0.167 -5.121 4.850 1.00 90.50 87 ALA A N 1
ATOM 675 C CA . ALA A 1 87 ? -1.112 -6.073 4.281 1.00 90.50 87 ALA A CA 1
ATOM 676 C C . ALA A 1 87 ? -0.358 -7.342 3.850 1.00 90.50 87 ALA A C 1
ATOM 678 O O . ALA A 1 87 ? 0.655 -7.260 3.155 1.00 90.50 87 ALA A O 1
ATOM 679 N N . GLU A 1 88 ? -0.843 -8.506 4.281 1.00 78.06 88 GLU A N 1
ATOM 680 C CA . GLU A 1 88 ? -0.113 -9.772 4.137 1.00 78.06 88 GLU A CA 1
ATOM 681 C C . GLU A 1 88 ? -0.119 -10.284 2.692 1.00 78.06 88 GLU A C 1
ATOM 683 O O . GLU A 1 88 ? 0.915 -10.718 2.186 1.00 78.06 88 GLU A O 1
ATOM 688 N N . ASN A 1 89 ? -1.257 -10.164 1.998 1.00 92.00 89 ASN A N 1
ATOM 689 C CA . ASN A 1 89 ? -1.401 -10.611 0.614 1.00 92.00 89 ASN A CA 1
ATOM 690 C C . ASN A 1 89 ? -1.612 -9.411 -0.313 1.00 92.00 89 ASN A C 1
ATOM 692 O O . ASN A 1 89 ? -2.733 -8.940 -0.522 1.00 92.00 89 ASN A O 1
ATOM 696 N N . VAL A 1 90 ? -0.508 -8.932 -0.887 1.00 96.88 90 VAL A N 1
ATOM 697 C CA . VAL A 1 90 ? -0.501 -7.887 -1.915 1.00 96.88 90 VAL A CA 1
ATOM 698 C C . VAL A 1 90 ? 0.091 -8.444 -3.203 1.00 96.88 90 VAL A C 1
ATOM 700 O O . VAL A 1 90 ? 1.150 -9.069 -3.200 1.00 96.88 90 VAL A O 1
ATOM 703 N N . THR A 1 91 ? -0.598 -8.213 -4.316 1.00 97.38 91 THR A N 1
ATOM 704 C CA . THR A 1 91 ? -0.161 -8.622 -5.656 1.00 97.38 91 THR A CA 1
ATOM 705 C C . THR A 1 91 ? -0.244 -7.454 -6.627 1.00 97.38 91 THR A C 1
ATOM 707 O O . THR A 1 91 ? -1.046 -6.538 -6.438 1.00 97.38 91 THR A O 1
ATOM 710 N N . GLY A 1 92 ? 0.571 -7.511 -7.676 1.00 96.56 92 GLY A N 1
ATOM 711 C CA . GLY A 1 92 ? 0.634 -6.505 -8.731 1.00 96.56 92 GLY A CA 1
ATOM 712 C C . GLY A 1 92 ? 2.054 -5.985 -8.921 1.00 96.56 92 GLY A C 1
ATOM 713 O O . GLY A 1 92 ? 2.743 -5.631 -7.956 1.00 96.56 92 GLY A O 1
ATOM 714 N N . ILE A 1 93 ? 2.486 -5.936 -10.176 1.00 95.69 93 ILE A N 1
ATOM 715 C CA . ILE A 1 93 ? 3.709 -5.238 -10.588 1.00 95.69 93 ILE A CA 1
ATOM 716 C C . ILE A 1 93 ? 3.345 -3.964 -11.343 1.00 95.69 93 ILE A C 1
ATOM 718 O O . ILE A 1 93 ? 2.304 -3.878 -11.991 1.00 95.69 93 ILE A O 1
ATOM 722 N N . ARG A 1 94 ? 4.201 -2.948 -11.270 1.00 94.75 94 ARG A N 1
ATOM 723 C CA . ARG A 1 94 ? 3.906 -1.608 -11.781 1.00 94.75 94 ARG A CA 1
ATOM 724 C C . ARG A 1 94 ? 3.493 -1.602 -13.255 1.00 94.75 94 ARG A C 1
ATOM 726 O O . ARG A 1 94 ? 2.587 -0.848 -13.606 1.00 94.75 94 ARG A O 1
ATOM 733 N N . SER A 1 95 ? 4.091 -2.438 -14.100 1.00 94.25 95 SER A N 1
ATOM 734 C CA . SER A 1 95 ? 3.755 -2.563 -15.525 1.00 94.25 95 SER A CA 1
ATOM 735 C C . SER A 1 95 ? 2.366 -3.142 -15.809 1.00 94.25 95 SER A C 1
ATOM 737 O O . SER A 1 95 ? 1.830 -2.879 -16.881 1.00 94.25 95 SER A O 1
ATOM 739 N N . GLU A 1 96 ? 1.747 -3.861 -14.868 1.00 95.56 96 GLU A N 1
ATOM 740 C CA . GLU A 1 96 ? 0.406 -4.441 -15.044 1.00 95.56 96 GLU A CA 1
ATOM 741 C C . GLU A 1 96 ? -0.719 -3.406 -14.902 1.00 95.56 96 GLU A C 1
ATOM 743 O O . GLU A 1 96 ? -1.825 -3.635 -15.387 1.00 95.56 96 GLU A O 1
ATOM 748 N N . GLY A 1 97 ? -0.465 -2.268 -14.242 1.00 96.06 97 GLY A N 1
ATOM 749 C CA . GLY A 1 97 ? -1.482 -1.225 -14.036 1.00 96.06 97 GLY A CA 1
ATOM 750 C C . GLY A 1 97 ? -2.589 -1.609 -13.050 1.00 96.06 97 GLY A C 1
ATOM 751 O O . GLY A 1 97 ? -3.580 -0.891 -12.919 1.00 96.06 97 GLY A O 1
ATOM 752 N N . ILE A 1 98 ? -2.459 -2.757 -12.384 1.00 97.75 98 ILE A N 1
ATOM 753 C CA . ILE A 1 98 ? -3.495 -3.347 -11.545 1.00 97.75 98 ILE A CA 1
ATOM 754 C C . ILE A 1 98 ? -2.876 -4.200 -10.443 1.00 97.75 98 ILE A C 1
ATOM 756 O O . ILE A 1 98 ? -1.823 -4.808 -10.624 1.00 97.75 98 ILE A O 1
ATOM 760 N N . GLY A 1 99 ? -3.542 -4.263 -9.295 1.00 98.06 99 GLY A N 1
ATOM 761 C CA . GLY A 1 99 ? -3.121 -5.093 -8.176 1.00 98.06 99 GLY A CA 1
ATOM 762 C C . GLY A 1 99 ? -4.280 -5.470 -7.266 1.00 98.06 99 GLY A C 1
ATOM 763 O O . GLY A 1 99 ? -5.359 -4.873 -7.321 1.00 98.06 99 GLY A O 1
ATOM 764 N N . MET A 1 100 ? -4.043 -6.470 -6.423 1.00 98.25 100 MET A N 1
ATOM 765 C CA . MET A 1 100 ? -4.984 -6.895 -5.389 1.00 98.25 100 MET A CA 1
ATOM 766 C C . MET A 1 100 ? -4.355 -6.728 -4.014 1.00 98.25 100 MET A C 1
ATOM 768 O O . MET A 1 100 ? -3.189 -7.069 -3.821 1.00 98.25 100 MET A O 1
ATOM 772 N N . ILE A 1 101 ? -5.150 -6.249 -3.065 1.00 97.81 101 ILE A N 1
ATOM 773 C CA . ILE A 1 101 ? -4.782 -6.126 -1.655 1.00 97.81 101 ILE A CA 1
ATOM 774 C C . ILE A 1 101 ? -5.837 -6.860 -0.838 1.00 97.81 101 ILE A C 1
ATOM 776 O O . ILE A 1 101 ? -7.032 -6.596 -0.976 1.00 97.81 101 ILE A O 1
ATOM 780 N N . GLU A 1 102 ? -5.402 -7.773 0.018 1.00 95.44 102 GLU A N 1
ATOM 781 C CA . GLU A 1 102 ? -6.266 -8.431 0.988 1.00 95.44 102 GLU A CA 1
ATOM 782 C C . GLU A 1 102 ? -6.130 -7.766 2.357 1.00 95.44 102 GLU A C 1
ATOM 784 O O . GLU A 1 102 ? -5.039 -7.668 2.921 1.00 95.44 102 GLU A O 1
ATOM 789 N N . LEU A 1 103 ? -7.254 -7.291 2.881 1.00 92.81 103 LEU A N 1
ATOM 790 C CA . LEU A 1 103 ? -7.363 -6.781 4.237 1.00 92.81 103 LEU A CA 1
ATOM 791 C C . LEU A 1 103 ? -7.706 -7.919 5.213 1.00 92.81 103 LEU A C 1
ATOM 793 O O . LEU A 1 103 ? -8.079 -9.024 4.811 1.00 92.81 103 LEU A O 1
ATOM 797 N N . ARG A 1 104 ? -7.647 -7.622 6.515 1.00 89.81 104 ARG A N 1
ATOM 798 C CA . ARG A 1 104 ? -8.091 -8.528 7.581 1.00 89.81 104 ARG A CA 1
ATOM 799 C C . ARG A 1 104 ? -9.554 -8.929 7.353 1.00 89.81 104 ARG A C 1
ATOM 801 O O . ARG A 1 104 ? -10.378 -8.107 6.955 1.00 89.81 104 ARG A O 1
ATOM 808 N N . GLU A 1 105 ? -9.897 -10.186 7.606 1.00 86.81 105 GLU A N 1
ATOM 809 C CA . GLU A 1 105 ? -11.301 -10.600 7.600 1.00 86.81 105 GLU A CA 1
ATOM 810 C C . GLU A 1 105 ? -12.083 -9.960 8.756 1.00 86.81 105 GLU A C 1
ATOM 812 O O . GLU A 1 105 ? -11.518 -9.576 9.779 1.00 86.81 105 GLU A O 1
ATOM 817 N N . GLY A 1 106 ? -13.402 -9.835 8.602 1.00 79.38 106 GLY A N 1
ATOM 818 C CA . GLY A 1 106 ? -14.262 -9.350 9.685 1.00 79.38 106 GLY A CA 1
ATOM 819 C C . GLY A 1 106 ? -14.063 -7.875 10.049 1.00 79.38 106 GLY A C 1
ATOM 820 O O . GLY A 1 106 ? -14.369 -7.485 11.171 1.00 79.38 106 GLY A O 1
ATOM 821 N N . ILE A 1 107 ? -13.565 -7.045 9.127 1.00 78.56 107 ILE A N 1
ATOM 822 C CA . ILE A 1 107 ? -13.511 -5.588 9.315 1.00 78.56 107 ILE A CA 1
ATOM 823 C C . ILE A 1 107 ? -14.926 -5.059 9.560 1.00 78.56 107 ILE A C 1
ATOM 825 O O . ILE A 1 107 ? -15.786 -5.132 8.683 1.00 78.56 107 ILE A O 1
ATOM 829 N N . THR A 1 108 ? -15.151 -4.521 10.758 1.00 68.31 108 THR A N 1
ATOM 830 C CA . THR A 1 108 ? -16.445 -3.969 11.195 1.00 68.31 108 THR A CA 1
ATOM 831 C C . THR A 1 108 ? -16.485 -2.439 11.190 1.00 68.31 108 THR A C 1
ATOM 833 O O . THR A 1 108 ? -17.562 -1.857 11.310 1.00 68.31 108 THR A O 1
ATOM 836 N N . LYS A 1 109 ? -15.326 -1.784 11.047 1.00 76.81 109 LYS A N 1
ATOM 837 C CA . LYS A 1 109 ? -15.144 -0.322 11.030 1.00 76.81 109 LYS A CA 1
ATOM 838 C C . LYS A 1 109 ? -14.348 0.127 9.800 1.00 76.81 109 LYS A C 1
ATOM 840 O O . LYS A 1 109 ? -14.019 -0.699 8.953 1.00 76.81 109 LYS A O 1
ATOM 845 N N . CYS A 1 110 ? -14.044 1.422 9.698 1.00 89.00 110 CYS A N 1
ATOM 846 C CA . CYS A 1 110 ? -13.240 1.933 8.593 1.00 89.00 110 CYS A CA 1
ATOM 847 C C . CYS A 1 110 ? -11.805 1.389 8.646 1.00 89.00 110 CYS A C 1
ATOM 849 O O . CYS A 1 110 ? -11.273 1.063 9.716 1.00 89.00 110 CYS A O 1
ATOM 851 N N . TYR A 1 111 ? -11.168 1.342 7.481 1.00 92.62 111 TYR A N 1
ATOM 852 C CA . TYR A 1 111 ? -9.730 1.130 7.359 1.00 92.62 111 TYR A CA 1
ATOM 853 C C . TYR A 1 111 ? -9.060 2.321 6.668 1.00 92.62 111 TYR A C 1
ATOM 855 O O . TYR A 1 111 ? -9.664 3.052 5.878 1.00 92.62 111 TYR A O 1
ATOM 863 N N . HIS A 1 112 ? -7.772 2.463 6.949 1.00 95.81 112 HIS A N 1
ATOM 864 C CA . HIS A 1 112 ? -6.877 3.467 6.395 1.00 95.81 112 HIS A CA 1
ATOM 865 C C . HIS A 1 112 ? -5.756 2.739 5.664 1.00 95.81 112 HIS A C 1
ATOM 867 O O . HIS A 1 112 ? -4.960 2.047 6.296 1.00 95.81 112 HIS A O 1
ATOM 873 N N . LEU A 1 113 ? -5.732 2.842 4.339 1.00 96.81 113 LEU A N 1
ATOM 874 C CA . LEU A 1 113 ? -4.834 2.101 3.459 1.00 96.81 113 LEU A CA 1
ATOM 875 C C . LEU A 1 113 ? -3.792 3.035 2.847 1.00 96.81 113 LEU A C 1
ATOM 877 O O . LEU A 1 113 ? -4.130 4.114 2.370 1.00 96.81 113 LEU A O 1
ATOM 881 N N . TYR A 1 114 ? -2.545 2.580 2.803 1.00 97.69 114 TYR A N 1
ATOM 882 C CA . TYR A 1 114 ? -1.400 3.345 2.315 1.00 97.69 114 TYR A CA 1
ATOM 883 C C . TYR A 1 114 ? -0.683 2.519 1.256 1.00 97.69 114 TYR A C 1
ATOM 885 O O . TYR A 1 114 ? 0.111 1.634 1.580 1.00 97.69 114 TYR A O 1
ATOM 893 N N . CYS A 1 115 ? -0.996 2.759 -0.015 1.00 97.88 115 CYS A N 1
ATOM 894 C CA . CYS A 1 115 ? -0.432 1.997 -1.125 1.00 97.88 115 CYS A CA 1
ATOM 895 C C . CYS A 1 115 ? 0.839 2.658 -1.653 1.00 97.88 115 CYS A C 1
ATOM 897 O O . CYS A 1 115 ? 0.839 3.842 -1.978 1.00 97.88 115 CYS A O 1
ATOM 899 N N . TYR A 1 116 ? 1.907 1.886 -1.804 1.00 97.44 116 TYR A N 1
ATOM 900 C CA . TYR A 1 116 ? 3.193 2.360 -2.313 1.00 97.44 116 TYR A CA 1
ATOM 901 C C . TYR A 1 116 ? 3.852 1.283 -3.172 1.00 97.44 116 TYR A C 1
ATOM 903 O O . TYR A 1 116 ? 3.356 0.164 -3.288 1.00 97.44 116 TYR A O 1
ATOM 911 N N . PHE A 1 117 ? 4.974 1.626 -3.795 1.00 96.31 117 PHE A N 1
ATOM 912 C CA . PHE A 1 117 ? 5.756 0.706 -4.605 1.00 96.31 117 PHE A CA 1
ATOM 913 C C . PHE A 1 117 ? 7.144 0.514 -4.025 1.00 96.31 117 PHE A C 1
ATOM 915 O O . PHE A 1 117 ? 7.760 1.456 -3.526 1.00 96.31 117 PHE A O 1
ATOM 922 N N . MET A 1 118 ? 7.639 -0.707 -4.149 1.00 96.31 118 MET A N 1
ATOM 923 C CA . MET A 1 118 ? 8.986 -1.111 -3.779 1.00 96.31 118 MET A CA 1
ATOM 924 C C . MET A 1 118 ? 9.701 -1.636 -5.022 1.00 96.31 118 MET A C 1
ATOM 926 O O . MET A 1 118 ? 9.122 -2.413 -5.784 1.00 96.31 118 MET A O 1
ATOM 930 N N . SER A 1 119 ? 10.958 -1.250 -5.222 1.00 94.75 119 SER A N 1
ATOM 931 C CA . SER A 1 119 ? 11.762 -1.779 -6.320 1.00 94.75 119 SER A CA 1
ATOM 932 C C . SER A 1 119 ? 11.901 -3.292 -6.223 1.00 94.75 119 SER A C 1
ATOM 934 O O . SER A 1 119 ? 11.847 -3.878 -5.141 1.00 94.75 119 SER A O 1
ATOM 936 N N . ARG A 1 120 ? 12.106 -3.953 -7.363 1.00 92.25 120 ARG A N 1
ATOM 937 C CA . ARG A 1 120 ? 12.233 -5.417 -7.428 1.00 92.25 120 ARG A CA 1
ATOM 938 C C . ARG A 1 120 ? 13.279 -5.988 -6.458 1.00 92.25 120 ARG A C 1
ATOM 940 O O . ARG A 1 120 ? 13.100 -7.102 -5.969 1.00 92.25 120 ARG A O 1
ATOM 947 N N . ASP A 1 121 ? 14.353 -5.247 -6.201 1.00 91.94 121 ASP A N 1
ATOM 948 C CA . ASP A 1 121 ? 15.441 -5.612 -5.287 1.00 91.94 121 ASP A CA 1
ATOM 949 C C . ASP A 1 121 ? 15.217 -5.171 -3.824 1.00 91.94 121 ASP A C 1
ATOM 951 O O . ASP A 1 121 ? 16.059 -5.448 -2.970 1.00 91.94 121 ASP A O 1
ATOM 955 N N . GLY A 1 122 ? 14.101 -4.498 -3.525 1.00 92.25 122 GLY A N 1
ATOM 956 C CA . GLY A 1 122 ? 13.723 -4.059 -2.181 1.00 92.25 122 GLY A CA 1
ATOM 957 C C . GLY A 1 122 ? 14.496 -2.853 -1.642 1.00 92.25 122 GLY A C 1
ATOM 958 O O . GLY A 1 122 ? 14.456 -2.596 -0.437 1.00 92.25 122 GLY A O 1
ATOM 959 N N . ARG A 1 123 ? 15.233 -2.126 -2.492 1.00 93.62 123 ARG A N 1
ATOM 960 C CA . ARG A 1 123 ? 16.141 -1.046 -2.058 1.00 93.62 123 ARG A CA 1
ATOM 961 C C . ARG A 1 123 ? 15.558 0.355 -2.179 1.00 93.62 123 ARG A C 1
ATOM 963 O O . ARG A 1 123 ? 15.953 1.239 -1.424 1.00 93.62 123 ARG A O 1
ATOM 970 N N . CYS A 1 124 ? 14.632 0.558 -3.105 1.00 94.19 124 CYS A N 1
ATOM 971 C CA . CYS A 1 124 ? 14.000 1.841 -3.370 1.00 94.19 124 CYS A CA 1
ATOM 972 C C . CYS A 1 124 ? 12.493 1.736 -3.150 1.00 94.19 124 CYS A C 1
ATOM 974 O O . CYS A 1 124 ? 11.878 0.715 -3.445 1.00 94.19 124 CYS A O 1
ATOM 976 N N . TYR A 1 125 ? 11.895 2.821 -2.669 1.00 95.50 125 TYR A N 1
ATOM 977 C CA . TYR A 1 125 ? 10.470 2.896 -2.361 1.00 95.50 125 TYR A CA 1
ATOM 978 C C . TYR A 1 125 ? 9.871 4.173 -2.944 1.00 95.50 125 TYR A C 1
ATOM 980 O O . TYR A 1 125 ? 10.603 5.133 -3.206 1.00 95.50 125 TYR A O 1
ATOM 988 N N . SER A 1 126 ? 8.559 4.197 -3.162 1.00 95.38 126 SER A N 1
ATOM 989 C CA . SER A 1 126 ? 7.819 5.436 -3.414 1.00 95.38 126 SER A CA 1
ATOM 990 C C . SER A 1 126 ? 7.307 6.048 -2.113 1.00 95.38 126 SER A C 1
ATOM 992 O O . SER A 1 126 ? 7.359 5.420 -1.061 1.00 95.38 126 SER A O 1
ATOM 994 N N . GLY A 1 127 ? 6.763 7.264 -2.188 1.00 95.94 127 GLY A N 1
ATOM 995 C CA . GLY A 1 127 ? 5.775 7.687 -1.192 1.00 95.94 127 GLY A CA 1
ATOM 996 C C . GLY A 1 127 ? 4.522 6.802 -1.247 1.00 95.94 127 GLY A C 1
ATOM 997 O O . GLY A 1 127 ? 4.310 6.087 -2.234 1.00 95.94 127 GLY A O 1
ATOM 998 N N . ASP A 1 128 ? 3.696 6.852 -0.210 1.00 96.94 128 ASP A N 1
ATOM 999 C CA . ASP A 1 128 ? 2.381 6.211 -0.214 1.00 96.94 128 ASP A CA 1
ATOM 1000 C C . ASP A 1 128 ? 1.262 7.120 -0.740 1.00 96.94 128 ASP A C 1
ATOM 1002 O O . ASP A 1 128 ? 1.336 8.349 -0.731 1.00 96.94 128 ASP A O 1
ATOM 1006 N N . LYS A 1 129 ? 0.218 6.470 -1.257 1.00 97.12 129 LYS A N 1
ATOM 1007 C CA . LYS A 1 129 ? -1.076 7.061 -1.577 1.00 97.12 129 LYS A CA 1
ATOM 1008 C C . LYS A 1 129 ? -2.093 6.560 -0.558 1.00 97.12 129 LYS A C 1
ATOM 1010 O O . LYS A 1 129 ? -2.297 5.351 -0.431 1.00 97.12 129 LYS A O 1
ATOM 1015 N N . TYR A 1 130 ? -2.723 7.499 0.137 1.00 97.56 130 TYR A N 1
ATOM 1016 C CA . TYR A 1 130 ? -3.751 7.224 1.132 1.00 97.56 130 TYR A CA 1
ATOM 1017 C C . TYR A 1 130 ? -5.121 6.940 0.496 1.00 97.56 130 TYR A C 1
ATOM 1019 O O . TYR A 1 130 ? -5.549 7.636 -0.430 1.00 97.56 130 TYR A O 1
ATOM 1027 N N . PHE A 1 131 ? -5.819 5.945 1.044 1.00 96.25 131 PHE A N 1
ATOM 1028 C CA . PHE A 1 131 ? -7.222 5.640 0.783 1.00 96.25 131 PHE A CA 1
ATOM 1029 C C . PHE A 1 131 ? -7.959 5.318 2.086 1.00 96.25 131 PHE A C 1
ATOM 1031 O O . PHE A 1 131 ? -7.403 4.716 3.005 1.00 96.25 131 PHE A O 1
ATOM 1038 N N . ARG A 1 132 ? -9.252 5.646 2.125 1.00 94.50 132 ARG A N 1
ATOM 1039 C CA . ARG A 1 132 ? -10.167 5.305 3.220 1.00 94.50 132 ARG A CA 1
ATOM 1040 C C . ARG A 1 132 ? -11.320 4.454 2.693 1.00 94.50 132 ARG A C 1
ATOM 1042 O O . ARG A 1 132 ? -11.814 4.734 1.601 1.00 94.50 132 ARG A O 1
ATOM 1049 N N . GLY A 1 133 ? -11.769 3.467 3.466 1.00 88.12 133 GLY A N 1
ATOM 1050 C CA . GLY A 1 133 ? -12.965 2.670 3.157 1.00 88.12 133 GLY A CA 1
ATOM 1051 C C . GLY A 1 133 ? -13.518 1.918 4.351 1.00 88.12 133 GLY A C 1
ATOM 1052 O O . GLY A 1 133 ? -13.133 2.272 5.487 1.00 88.12 133 GLY A O 1
#

pLDDT: mean 88.52, std 11.3, range [34.28, 98.25]

Sequence (133 aa):
MSVNGLNAFIASNIQTFNGEMGISNYEEIHFSKGVLKVPMGFEIRERKGNKLKVCWDTGWQTSLDAGTDRLCAGVIYDDEPLRPLLAENVTGIRSEGIGMIELREGITKCYHLYCYFMSRDGRCYSGDKYFRG

Radius of gyration: 14.95 Å; chains: 1; bounding box: 33×26×44 Å

Organism: NCBI:txid544645

Secondary structure (DSSP, 8-state):
----HHHHHHHHTGGGB-TTS-BS-GGG--S---SBPPPTT-EEEEEETTEEEEE---TT--SHHHHTPEEEEEEEETTEEEEEEE-SEEE-BGGGSEEEEEPPTT--S-EEEEEEEE-TTSS-BBPPEEEE-